Protein AF-A0AAD4E2T1-F1 (afdb_monomer)

Secondary structure (DSSP, 8-state):
-----------------------------------------------------------PPPHHHHHHHHHTTHHHHS-TTS-HHHHHHHHHHHHHHHHHHHH-----HHHHHHHHHHHHTS-HHHHHHHHHHHHHHHHH-THHHHHHTS-HHHHHHHHHHHHHHHHHHHS--

pLDDT: mean 70.09, std 21.09, range [34.81, 95.5]

Radius of gyration: 31.42 Å; Cα contacts (8 Å, |Δi|>4): 75; chains: 1; bounding box: 77×48×100 Å

Structure (mmCIF, N/CA/C/O backbone):
data_AF-A0AAD4E2T1-F1
#
_entry.id   AF-A0AAD4E2T1-F1
#
loop_
_atom_site.group_PDB
_atom_site.id
_atom_site.type_symbol
_atom_site.label_atom_id
_atom_site.label_alt_id
_atom_site.label_comp_id
_atom_site.label_asym_id
_atom_site.label_entity_id
_atom_site.label_seq_id
_atom_site.pdbx_PDB_ins_code
_atom_site.Cartn_x
_atom_site.Cartn_y
_atom_site.Cartn_z
_atom_site.occupancy
_atom_site.B_iso_or_equiv
_atom_site.auth_seq_id
_atom_site.auth_comp_id
_atom_site.auth_asym_id
_atom_site.auth_atom_id
_atom_site.pdbx_PDB_model_num
ATOM 1 N N . MET A 1 1 ? -10.005 25.385 63.978 1.00 44.34 1 MET A N 1
ATOM 2 C CA . MET A 1 1 ? -9.312 24.501 64.940 1.00 44.34 1 MET A CA 1
ATOM 3 C C . MET A 1 1 ? -8.330 23.647 64.155 1.00 44.34 1 MET A C 1
ATOM 5 O O . MET A 1 1 ? -8.738 23.004 63.199 1.00 44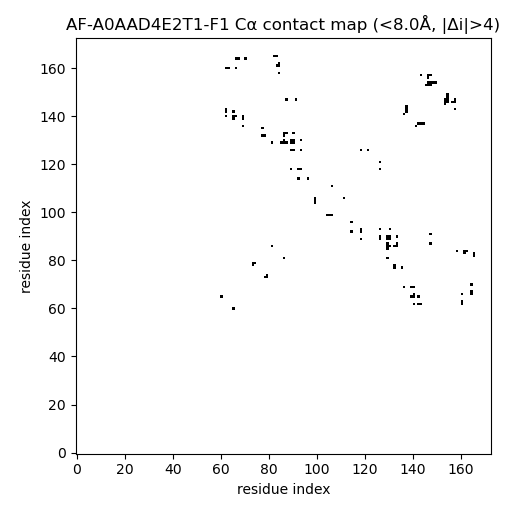.34 1 MET A O 1
ATOM 9 N N . SER A 1 2 ? -7.046 23.764 64.490 1.00 40.88 2 SER A N 1
ATOM 10 C CA . SER A 1 2 ? -5.903 23.078 63.875 1.00 40.88 2 SER A CA 1
ATOM 11 C C . SER A 1 2 ? -5.932 21.560 64.060 1.00 40.88 2 SER A C 1
ATOM 13 O O . SER A 1 2 ? -6.331 21.102 65.125 1.00 40.88 2 SER A O 1
ATOM 15 N N . ALA A 1 3 ? -5.369 20.810 63.106 1.00 47.75 3 ALA A N 1
ATOM 16 C CA . ALA A 1 3 ? -4.155 20.014 63.339 1.00 47.75 3 ALA A CA 1
ATOM 17 C C . ALA A 1 3 ? -3.621 19.397 62.034 1.00 47.75 3 ALA A C 1
ATOM 19 O O . ALA A 1 3 ? -4.328 18.724 61.291 1.00 47.75 3 ALA A O 1
ATOM 20 N N . HIS A 1 4 ? -2.333 19.643 61.811 1.00 44.66 4 HIS A N 1
ATOM 21 C CA . HIS A 1 4 ? -1.460 19.045 60.812 1.00 44.66 4 HIS A CA 1
ATOM 22 C C . HIS A 1 4 ? -1.298 17.530 61.002 1.00 44.66 4 HIS A C 1
ATOM 24 O O . HIS A 1 4 ? -1.199 17.056 62.133 1.00 44.66 4 HIS A O 1
ATOM 30 N N . ARG A 1 5 ? -1.065 16.804 59.904 1.00 51.78 5 ARG A N 1
ATOM 31 C CA . ARG A 1 5 ? -0.158 15.647 59.909 1.00 51.78 5 ARG A CA 1
ATOM 32 C C . ARG A 1 5 ? 0.693 15.642 58.643 1.00 51.78 5 ARG A C 1
ATOM 34 O O . ARG A 1 5 ? 0.289 15.158 57.594 1.00 51.78 5 ARG A O 1
ATOM 41 N N . SER A 1 6 ? 1.887 16.204 58.789 1.00 48.09 6 SER A N 1
ATOM 42 C CA . SER A 1 6 ? 3.036 15.943 57.930 1.00 48.09 6 SER A CA 1
ATOM 43 C C . SER A 1 6 ? 3.577 14.545 58.235 1.00 48.09 6 SER A C 1
ATOM 45 O O . SER A 1 6 ? 3.726 14.187 59.404 1.00 48.09 6 SER A O 1
ATOM 47 N N . SER A 1 7 ? 3.938 13.778 57.210 1.00 50.38 7 SER A N 1
ATOM 48 C CA . SER A 1 7 ? 4.916 12.700 57.354 1.00 50.38 7 SER A CA 1
ATOM 49 C C . SER A 1 7 ? 5.828 12.703 56.135 1.00 50.38 7 SER A C 1
ATOM 51 O O . SER A 1 7 ? 5.393 12.513 55.004 1.00 50.38 7 SER A O 1
ATOM 53 N N . SER A 1 8 ? 7.087 13.018 56.414 1.00 46.66 8 SER A N 1
ATOM 54 C CA . SER A 1 8 ? 8.240 12.994 55.529 1.00 46.66 8 SER A CA 1
ATOM 55 C C . SER A 1 8 ? 9.100 11.824 55.982 1.00 46.66 8 SER A C 1
ATOM 57 O O . SER A 1 8 ? 9.435 11.765 57.164 1.00 46.66 8 SER A O 1
ATOM 59 N N . VAL A 1 9 ? 9.479 10.933 55.068 1.00 48.12 9 VAL A N 1
ATOM 60 C CA . VAL A 1 9 ? 10.715 10.154 55.201 1.00 48.12 9 VAL A CA 1
ATOM 61 C C . VAL A 1 9 ? 11.376 10.089 53.832 1.00 48.12 9 VAL A C 1
ATOM 63 O O . VAL A 1 9 ? 10.975 9.345 52.941 1.00 48.12 9 VAL A O 1
ATOM 66 N N . ALA A 1 10 ? 12.407 10.915 53.697 1.00 45.31 10 ALA A N 1
ATOM 67 C CA . ALA A 1 10 ? 13.429 10.817 52.677 1.00 45.31 10 ALA A CA 1
ATOM 68 C C . ALA A 1 10 ? 14.251 9.538 52.892 1.00 45.31 10 ALA A C 1
ATOM 70 O O . ALA A 1 10 ? 14.735 9.293 53.999 1.00 45.31 10 ALA A O 1
ATOM 71 N N . THR A 1 11 ? 14.459 8.760 51.830 1.00 50.22 11 THR A N 1
ATOM 72 C CA . THR A 1 11 ? 15.510 7.735 51.798 1.00 50.22 11 THR A CA 1
ATOM 73 C C . THR A 1 11 ? 16.620 8.191 50.860 1.00 50.22 11 THR A C 1
ATOM 75 O O . THR A 1 11 ? 16.381 8.807 49.825 1.00 50.22 11 THR A O 1
ATOM 78 N N . ARG A 1 12 ? 17.838 7.973 51.345 1.00 44.28 12 ARG A N 1
ATOM 79 C CA . ARG A 1 12 ? 19.100 8.619 51.001 1.00 44.28 12 ARG A CA 1
ATOM 80 C C . ARG A 1 12 ? 19.643 8.242 49.618 1.00 44.28 12 ARG A C 1
ATOM 82 O O . ARG A 1 12 ? 19.528 7.104 49.182 1.00 44.28 12 ARG A O 1
ATOM 89 N N . LEU A 1 13 ? 20.319 9.227 49.025 1.00 42.12 13 LEU A N 1
ATOM 90 C CA . LEU A 1 13 ? 21.360 9.116 47.999 1.00 42.12 13 LEU A CA 1
ATOM 91 C C . LEU A 1 13 ? 22.409 8.056 48.355 1.00 42.12 13 LEU A C 1
ATOM 93 O O . LEU A 1 13 ? 22.818 8.022 49.511 1.00 42.12 13 LEU A O 1
ATOM 97 N N . LEU A 1 14 ? 22.902 7.324 47.348 1.00 37.41 14 LEU A N 1
ATOM 98 C CA . LEU A 1 14 ? 24.319 6.982 47.139 1.00 37.41 14 LEU A CA 1
ATOM 99 C C . LEU A 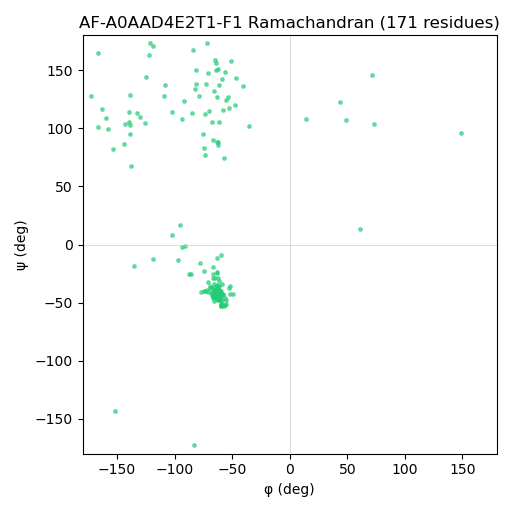1 14 ? 24.515 6.513 45.674 1.00 37.41 14 LEU A C 1
ATOM 101 O O . LEU A 1 14 ? 23.965 5.504 45.246 1.00 37.41 14 LEU A O 1
ATOM 105 N N . THR A 1 15 ? 25.317 7.266 44.926 1.00 46.56 15 THR A N 1
ATOM 106 C CA . THR A 1 15 ? 26.071 6.892 43.708 1.00 46.56 15 THR A CA 1
ATOM 107 C C . THR A 1 15 ? 27.553 7.168 44.016 1.00 46.56 15 THR A C 1
ATOM 109 O O . THR A 1 15 ? 27.801 7.904 44.975 1.00 46.56 15 THR A O 1
ATOM 112 N N . PRO A 1 16 ? 28.543 6.822 43.173 1.00 46.12 16 PRO A N 1
ATOM 113 C CA . PRO A 1 16 ? 28.714 5.715 42.229 1.00 46.12 16 PRO A CA 1
ATOM 114 C C . PRO A 1 16 ? 29.950 4.858 42.622 1.00 46.12 16 PRO A C 1
ATOM 116 O O . PRO A 1 16 ? 30.748 5.247 43.472 1.00 46.12 16 PRO A O 1
ATOM 119 N N . SER A 1 17 ? 30.163 3.699 41.999 1.00 41.19 17 SER A N 1
ATOM 120 C CA . SER A 1 17 ? 31.475 3.034 42.043 1.00 41.19 17 SER A CA 1
ATOM 121 C C . SER A 1 17 ? 31.898 2.673 40.631 1.00 41.19 17 SER A C 1
ATOM 123 O O . SER A 1 17 ? 31.288 1.833 39.974 1.00 41.19 17 SER A O 1
ATOM 125 N N . GLU A 1 18 ? 32.915 3.397 40.184 1.00 47.91 18 GLU A N 1
ATOM 126 C CA . GLU A 1 18 ? 33.769 3.088 39.051 1.00 47.91 18 GLU A CA 1
ATOM 127 C C . GLU A 1 18 ? 34.496 1.770 39.312 1.00 47.91 18 GLU A C 1
ATOM 129 O O . GLU A 1 18 ? 35.024 1.584 40.405 1.00 47.91 18 GLU A O 1
ATOM 134 N N . LEU A 1 19 ? 34.579 0.901 38.305 1.00 47.56 19 LEU A N 1
ATOM 135 C CA . LEU A 1 19 ? 35.770 0.087 38.084 1.00 47.56 19 LEU A CA 1
ATOM 136 C C . LEU A 1 19 ? 36.003 -0.044 36.578 1.00 47.56 19 LEU A C 1
ATOM 138 O O . LEU A 1 19 ? 35.308 -0.757 35.857 1.00 47.56 19 LEU A O 1
ATOM 142 N N . ASP A 1 20 ? 36.992 0.736 36.168 1.00 37.84 20 ASP A N 1
ATOM 143 C CA . ASP A 1 20 ? 37.880 0.583 35.030 1.00 37.84 20 ASP A CA 1
ATOM 144 C C . ASP A 1 20 ? 38.342 -0.874 34.833 1.00 37.84 20 ASP A C 1
ATOM 146 O O . ASP A 1 20 ? 38.718 -1.563 35.784 1.00 37.84 20 ASP A O 1
ATOM 150 N N . SER A 1 21 ? 38.331 -1.343 33.588 1.00 46.72 21 SER A N 1
ATOM 151 C CA . SER A 1 21 ? 39.150 -2.482 33.179 1.00 46.72 21 SER A CA 1
ATOM 152 C C . SER A 1 21 ? 39.443 -2.371 31.688 1.00 46.72 21 SER A C 1
ATOM 154 O O . SER A 1 21 ? 38.774 -2.956 30.834 1.00 46.72 21 SER A O 1
ATOM 156 N N . GLY A 1 22 ? 40.453 -1.555 31.388 1.00 38.44 22 GLY A N 1
ATOM 157 C CA . GLY A 1 22 ? 41.191 -1.632 30.141 1.00 38.44 22 GLY A CA 1
ATOM 158 C C . GLY A 1 22 ? 41.828 -3.012 29.956 1.00 38.44 22 GLY A C 1
ATOM 159 O O . GLY A 1 22 ? 42.327 -3.644 30.888 1.00 38.44 22 GLY A O 1
ATOM 160 N N . SER A 1 23 ? 41.825 -3.487 28.719 1.00 46.34 23 SER A N 1
ATOM 161 C CA . SER A 1 23 ? 42.754 -4.514 28.259 1.00 46.34 23 SER A CA 1
ATOM 162 C C . SER A 1 23 ? 43.115 -4.202 26.821 1.00 46.34 23 SER A C 1
ATOM 164 O O . SER A 1 23 ? 42.494 -4.656 25.864 1.00 46.34 23 SER A O 1
ATOM 166 N N . GLU A 1 24 ? 44.131 -3.360 26.716 1.00 44.97 24 GLU A N 1
ATOM 167 C CA . GLU A 1 24 ? 44.967 -3.194 25.543 1.00 44.97 24 GLU A CA 1
ATOM 168 C C . GLU A 1 24 ? 45.959 -4.363 25.540 1.00 44.97 24 GLU A C 1
ATOM 170 O O . GLU A 1 24 ? 46.614 -4.640 26.545 1.00 44.97 24 GLU A O 1
ATOM 175 N N . SER A 1 25 ? 46.062 -5.088 24.432 1.00 52.56 25 SER A N 1
ATOM 176 C CA . SER A 1 25 ? 47.237 -5.918 24.162 1.00 52.56 25 SER A CA 1
ATOM 177 C C . SER A 1 25 ? 47.601 -5.794 22.691 1.00 52.56 25 SER A C 1
ATOM 179 O O . SER A 1 25 ? 46.921 -6.275 21.787 1.00 52.56 25 SER A O 1
ATOM 181 N N . GLU A 1 26 ? 48.679 -5.050 22.503 1.00 42.41 26 GLU A N 1
ATOM 182 C CA . GLU A 1 26 ? 49.411 -4.792 21.280 1.00 42.41 26 GLU A CA 1
ATOM 183 C C . GLU A 1 26 ? 50.383 -5.943 20.935 1.00 42.41 26 GLU A C 1
ATOM 185 O O . GLU A 1 26 ? 50.980 -6.530 21.835 1.00 42.41 26 GLU A O 1
ATOM 190 N N . LEU A 1 27 ? 50.610 -6.130 19.619 1.00 43.16 27 LEU A N 1
ATOM 191 C CA . LEU A 1 27 ? 51.857 -6.583 18.950 1.00 43.16 27 LEU A CA 1
ATOM 192 C C . LEU A 1 27 ? 52.274 -8.073 19.123 1.00 43.16 27 LEU A C 1
ATOM 194 O O . LEU A 1 27 ? 52.074 -8.677 20.162 1.00 43.16 27 LEU A O 1
ATOM 198 N N . ALA A 1 28 ? 52.895 -8.786 18.172 1.00 37.69 28 ALA A N 1
ATOM 199 C CA . ALA A 1 28 ? 53.510 -8.496 16.872 1.00 37.69 28 ALA A CA 1
ATOM 200 C C . ALA A 1 28 ? 53.772 -9.818 16.098 1.00 37.69 28 ALA A C 1
ATOM 202 O O . ALA A 1 28 ? 53.805 -10.888 16.700 1.00 37.69 28 ALA A O 1
ATOM 203 N N . SER A 1 29 ? 54.037 -9.706 14.785 1.00 37.06 29 SER A N 1
ATOM 204 C CA . SER A 1 29 ? 55.093 -10.396 13.992 1.00 37.06 29 SER A CA 1
ATOM 205 C C . SER A 1 29 ? 54.585 -10.602 12.555 1.00 37.06 29 SER A C 1
ATOM 207 O O . SER A 1 29 ? 53.749 -11.459 12.305 1.00 37.06 29 SER A O 1
ATOM 209 N N . SER A 1 30 ? 54.896 -9.725 11.594 1.00 45.69 30 SER A N 1
ATOM 210 C CA . SER A 1 30 ? 56.149 -9.707 10.815 1.00 45.69 30 SER A CA 1
ATOM 211 C C . SER A 1 30 ? 56.518 -11.080 10.249 1.00 45.69 30 SER A C 1
ATOM 213 O O . SER A 1 30 ? 56.954 -11.940 11.007 1.00 45.69 30 SER A O 1
ATOM 215 N N . LEU A 1 31 ? 56.366 -11.244 8.931 1.00 44.41 31 LEU A N 1
ATOM 216 C CA . LEU A 1 31 ? 57.279 -11.995 8.065 1.00 44.41 31 LEU A CA 1
ATOM 217 C C . LEU A 1 31 ? 57.088 -11.493 6.623 1.00 44.41 31 LEU A C 1
ATOM 219 O O . LEU A 1 31 ? 56.137 -11.839 5.925 1.00 44.41 31 LEU A O 1
ATOM 223 N N . ASP A 1 32 ? 58.003 -10.614 6.236 1.00 39.84 32 ASP A N 1
ATOM 224 C CA . ASP A 1 32 ? 58.319 -10.216 4.869 1.00 39.84 32 ASP A CA 1
ATOM 225 C C . ASP A 1 32 ? 59.266 -11.272 4.272 1.00 39.84 32 ASP A C 1
ATOM 227 O O . ASP A 1 32 ? 60.224 -11.663 4.943 1.00 39.84 32 ASP A O 1
ATOM 231 N N . ALA A 1 33 ? 59.009 -11.737 3.046 1.00 35.78 33 ALA A N 1
ATOM 232 C CA . ALA A 1 33 ? 60.051 -12.273 2.167 1.00 35.78 33 ALA A CA 1
ATOM 233 C C . ALA A 1 33 ? 59.565 -12.427 0.709 1.00 35.78 33 ALA A C 1
ATOM 235 O O . ALA A 1 33 ? 58.961 -13.425 0.328 1.00 35.78 33 ALA A O 1
ATOM 236 N N . SER A 1 34 ? 59.970 -11.453 -0.111 1.00 34.81 34 SER A N 1
ATOM 237 C CA . SER A 1 34 ? 60.733 -11.664 -1.357 1.00 34.81 34 SER A CA 1
ATOM 238 C C . SER A 1 34 ? 60.030 -12.252 -2.606 1.00 34.81 34 SER A C 1
ATOM 240 O O . SER A 1 34 ? 59.859 -13.454 -2.772 1.00 34.81 34 SER A O 1
ATOM 242 N N . SER A 1 35 ? 59.741 -11.369 -3.574 1.00 42.38 35 SER A N 1
ATOM 243 C CA . SER A 1 35 ? 59.860 -11.631 -5.036 1.00 42.38 35 SER A CA 1
ATOM 244 C C . SER A 1 35 ? 61.328 -11.380 -5.477 1.00 42.38 35 SER A C 1
ATOM 246 O O . SER A 1 35 ? 62.004 -10.713 -4.684 1.00 42.38 35 SER A O 1
ATOM 248 N N . PRO A 1 36 ? 61.864 -11.749 -6.685 1.00 45.31 36 PRO A N 1
ATOM 249 C CA . PRO A 1 36 ? 61.236 -11.786 -8.036 1.00 45.31 36 PRO A CA 1
ATOM 250 C C . PRO A 1 36 ? 61.863 -12.864 -9.006 1.00 45.31 36 PRO A C 1
ATOM 252 O O . PRO A 1 36 ? 62.352 -13.876 -8.517 1.00 45.31 36 PRO A O 1
ATOM 255 N N . PRO A 1 37 ? 62.022 -12.660 -10.342 1.00 48.88 37 PRO A N 1
ATOM 256 C CA . PRO A 1 37 ? 61.052 -12.661 -11.458 1.00 48.88 37 PRO A CA 1
ATOM 257 C C . PRO A 1 37 ? 61.390 -13.697 -12.572 1.00 48.88 37 PRO A C 1
ATOM 259 O O . PRO A 1 37 ? 62.549 -14.077 -12.722 1.00 48.88 37 PRO A O 1
ATOM 262 N N . THR A 1 38 ? 60.461 -14.072 -13.474 1.00 37.91 38 THR A N 1
ATOM 263 C CA . THR A 1 38 ? 60.861 -14.553 -14.828 1.00 37.91 38 THR A CA 1
ATOM 264 C C . THR A 1 38 ? 59.755 -14.473 -15.901 1.00 37.91 38 THR A C 1
ATOM 266 O O . THR A 1 38 ? 58.786 -15.217 -15.878 1.00 37.91 38 THR A O 1
ATOM 269 N N . GLN A 1 39 ? 59.955 -13.522 -16.821 1.00 38.16 39 GLN A N 1
ATOM 270 C CA . GLN A 1 39 ? 59.811 -13.541 -18.292 1.00 38.16 39 GLN A CA 1
ATOM 271 C C . GLN A 1 39 ? 58.602 -14.205 -19.001 1.00 38.16 39 GLN A C 1
ATOM 273 O O . GLN A 1 39 ? 58.395 -15.413 -18.961 1.00 38.16 39 GLN A O 1
ATOM 278 N N . ASP A 1 40 ? 57.922 -13.372 -19.805 1.00 43.31 40 ASP A N 1
ATOM 279 C CA . ASP A 1 40 ? 57.030 -13.713 -20.929 1.00 43.31 40 ASP A CA 1
ATOM 280 C C . ASP A 1 40 ? 57.654 -14.687 -21.952 1.00 43.31 40 ASP A C 1
ATOM 282 O O . ASP A 1 40 ? 58.866 -14.662 -22.188 1.00 43.31 40 ASP A O 1
ATOM 286 N N . PRO A 1 41 ? 56.812 -15.394 -22.735 1.00 48.19 41 PRO A N 1
ATOM 287 C CA . PRO A 1 41 ? 56.723 -14.971 -24.133 1.00 48.19 41 PRO A CA 1
ATOM 288 C C . PRO A 1 41 ? 55.302 -14.973 -24.731 1.00 48.19 41 PRO A C 1
ATOM 290 O O . PRO A 1 41 ? 54.593 -15.973 -24.769 1.00 48.19 41 PRO A O 1
ATOM 293 N N . LYS A 1 42 ? 54.957 -13.822 -25.325 1.00 43.78 42 LYS A N 1
ATOM 294 C CA . LYS A 1 42 ? 54.314 -13.634 -26.644 1.00 43.78 42 LYS A CA 1
ATOM 295 C C . LYS A 1 42 ? 53.697 -14.890 -27.298 1.00 43.78 42 LYS A C 1
ATOM 297 O O . LYS A 1 42 ? 54.389 -15.649 -27.971 1.00 43.78 42 LYS A O 1
ATOM 302 N N . ALA A 1 43 ? 52.366 -14.950 -27.326 1.00 47.16 43 ALA A N 1
ATOM 303 C CA . ALA A 1 43 ? 51.618 -15.666 -28.360 1.00 47.16 43 ALA A CA 1
ATOM 304 C C . ALA A 1 43 ? 50.598 -14.721 -29.013 1.00 47.16 43 ALA A C 1
ATOM 306 O O . ALA A 1 43 ? 49.564 -14.374 -28.446 1.00 47.16 43 ALA A O 1
ATOM 307 N N . LYS A 1 44 ? 50.915 -14.276 -30.234 1.00 46.97 44 LYS A N 1
ATOM 308 C CA . LYS A 1 44 ? 49.968 -13.614 -31.137 1.00 46.97 44 LYS A CA 1
ATOM 309 C C . LYS A 1 44 ? 48.966 -14.661 -31.628 1.00 46.97 44 LYS A C 1
ATOM 311 O O . LYS A 1 44 ? 49.338 -15.521 -32.418 1.00 46.97 44 LYS A O 1
ATOM 316 N N . SER A 1 45 ? 47.694 -14.521 -31.278 1.00 51.91 45 SER A N 1
ATOM 317 C CA . SER A 1 45 ? 46.601 -15.063 -32.086 1.00 51.91 45 SER A CA 1
ATOM 318 C C . SER A 1 45 ? 45.525 -13.989 -32.251 1.00 51.91 45 SER A C 1
ATOM 320 O O . SER A 1 45 ? 44.913 -13.503 -31.304 1.00 51.91 45 SER A O 1
ATOM 322 N N . LYS A 1 46 ? 45.363 -13.534 -33.497 1.00 47.75 46 LYS A N 1
ATOM 323 C CA . LYS A 1 46 ? 44.280 -12.642 -33.912 1.00 47.75 46 LYS A CA 1
ATOM 324 C C . LYS A 1 46 ? 43.003 -13.478 -34.007 1.00 47.75 46 LYS A C 1
ATOM 326 O O . LYS A 1 46 ? 42.745 -14.063 -35.052 1.00 47.75 46 LYS A O 1
ATOM 331 N N . ALA A 1 47 ? 42.199 -13.502 -32.950 1.00 43.69 47 ALA A N 1
ATOM 332 C CA . ALA A 1 47 ? 40.788 -13.849 -33.060 1.00 43.69 47 ALA A CA 1
ATOM 333 C C . ALA A 1 47 ? 39.999 -12.545 -33.224 1.00 43.69 47 ALA A C 1
ATOM 335 O O . ALA A 1 47 ? 39.898 -11.732 -32.307 1.00 43.69 47 ALA A O 1
ATOM 336 N N . LYS A 1 48 ? 39.484 -12.314 -34.434 1.00 50.78 48 LYS A N 1
ATOM 337 C CA . LYS A 1 48 ? 38.587 -11.202 -34.755 1.00 50.78 48 LYS A CA 1
ATOM 338 C C . LYS A 1 48 ? 37.216 -11.521 -34.152 1.00 50.78 48 LYS A C 1
ATOM 340 O O . LYS A 1 48 ? 36.316 -11.968 -34.852 1.00 50.78 48 LYS A O 1
ATOM 345 N N . HIS A 1 49 ? 37.080 -11.349 -32.840 1.00 43.12 49 HIS A N 1
ATOM 346 C CA . HIS A 1 49 ? 35.774 -11.324 -32.197 1.00 43.12 49 HIS A CA 1
ATOM 347 C C . HIS A 1 49 ? 35.130 -9.982 -32.547 1.00 43.12 49 HIS A C 1
ATOM 349 O O . HIS A 1 49 ? 35.612 -8.925 -32.137 1.00 43.12 49 HIS A O 1
ATOM 355 N N . ASN A 1 50 ? 34.058 -10.022 -33.339 1.00 50.34 50 ASN A N 1
ATOM 356 C CA . ASN A 1 50 ? 33.123 -8.912 -33.444 1.00 50.34 50 ASN A CA 1
ATOM 357 C C . ASN A 1 50 ? 32.505 -8.713 -32.056 1.00 50.34 50 ASN A C 1
ATOM 359 O O . ASN A 1 50 ? 31.474 -9.296 -31.730 1.00 50.34 50 ASN A O 1
ATOM 363 N N . ASN A 1 51 ? 33.161 -7.910 -31.222 1.00 44.41 51 ASN A N 1
ATOM 364 C CA . ASN A 1 51 ? 32.546 -7.353 -30.035 1.00 44.41 51 ASN A CA 1
ATOM 365 C C . ASN A 1 51 ? 31.595 -6.256 -30.512 1.00 44.41 51 ASN A C 1
ATOM 367 O O . ASN A 1 51 ? 31.915 -5.068 -30.504 1.00 44.41 51 ASN A O 1
ATOM 371 N N . THR A 1 52 ? 30.394 -6.668 -30.918 1.00 45.06 52 THR A N 1
ATOM 372 C CA . THR A 1 52 ? 29.212 -5.843 -30.694 1.00 45.06 52 THR A CA 1
ATOM 373 C C . THR A 1 52 ? 29.095 -5.727 -29.181 1.00 45.06 52 THR A C 1
ATOM 375 O O . THR A 1 52 ? 28.442 -6.536 -28.525 1.00 45.06 52 THR A O 1
ATOM 378 N N . VAL A 1 53 ? 29.815 -4.753 -28.615 1.00 44.47 53 VAL A N 1
ATOM 379 C CA . VAL A 1 53 ? 29.564 -4.245 -27.272 1.00 44.47 53 VAL A CA 1
ATOM 380 C C . VAL A 1 53 ? 28.173 -3.647 -27.358 1.00 44.47 53 VAL A C 1
ATOM 382 O O . VAL A 1 53 ? 27.974 -2.503 -27.760 1.00 44.47 53 VAL A O 1
ATOM 385 N N . ASN A 1 54 ? 27.193 -4.508 -27.107 1.00 47.12 54 ASN A N 1
ATOM 386 C CA . ASN A 1 54 ? 25.809 -4.131 -27.002 1.00 47.12 54 ASN A CA 1
ATOM 387 C C . ASN A 1 54 ? 25.765 -3.099 -25.879 1.00 47.12 54 ASN A C 1
ATOM 389 O O . ASN A 1 54 ? 26.165 -3.396 -24.753 1.00 47.12 54 ASN A O 1
ATOM 393 N N . ASN A 1 55 ? 25.387 -1.876 -26.245 1.00 44.03 55 ASN A N 1
ATOM 394 C CA . ASN A 1 55 ? 25.207 -0.726 -25.375 1.00 44.03 55 ASN A CA 1
ATOM 395 C C . ASN A 1 55 ? 24.656 -1.175 -24.015 1.00 44.03 55 ASN A C 1
ATOM 397 O O . ASN A 1 55 ? 23.455 -1.427 -23.884 1.00 44.03 55 ASN A O 1
ATOM 401 N N . GLN A 1 56 ? 25.515 -1.250 -22.994 1.00 44.81 56 GLN A N 1
ATOM 402 C CA . GLN A 1 56 ? 25.051 -1.260 -21.616 1.00 44.81 56 GLN A CA 1
ATOM 403 C C . GLN A 1 56 ? 24.454 0.120 -21.374 1.00 44.81 56 GLN A C 1
ATOM 405 O O . GLN A 1 56 ? 25.132 1.076 -21.000 1.00 44.81 56 GLN A O 1
ATOM 410 N N . ARG A 1 57 ? 23.151 0.226 -21.650 1.00 49.59 57 ARG A N 1
ATOM 411 C CA . ARG A 1 57 ? 22.313 1.279 -21.105 1.00 49.59 57 ARG A CA 1
ATOM 412 C C . ARG A 1 57 ? 22.629 1.321 -19.612 1.00 49.59 57 ARG A C 1
ATOM 414 O O . ARG A 1 57 ? 22.425 0.329 -18.917 1.00 49.59 57 ARG A O 1
ATOM 421 N N . LYS A 1 58 ? 23.103 2.469 -19.126 1.00 49.53 58 LYS A N 1
ATOM 422 C CA . LYS A 1 58 ? 22.893 2.906 -17.741 1.00 49.53 58 LYS A CA 1
ATOM 423 C C . LYS A 1 58 ? 21.374 2.953 -17.515 1.00 49.53 58 LYS A C 1
ATOM 425 O O . LYS A 1 58 ? 20.759 4.008 -17.596 1.00 49.53 58 LYS A O 1
ATOM 430 N N . GLY A 1 59 ? 20.746 1.791 -17.380 1.00 53.62 59 GLY A N 1
ATOM 431 C CA . GLY A 1 59 ? 19.334 1.655 -17.077 1.00 53.62 59 GLY A CA 1
ATOM 432 C C . GLY A 1 59 ? 19.196 1.749 -15.573 1.00 53.62 59 GLY A C 1
ATOM 433 O O . GLY A 1 59 ? 19.700 0.888 -14.858 1.00 53.62 59 GLY A O 1
ATOM 434 N N . SER A 1 60 ? 18.565 2.812 -15.085 1.00 68.06 60 SER A N 1
ATOM 435 C CA . SER A 1 60 ? 18.068 2.833 -13.714 1.00 68.06 60 SER A CA 1
ATOM 436 C C . SER A 1 60 ? 17.188 1.602 -13.503 1.00 68.06 60 SER A C 1
ATOM 438 O O . SER A 1 60 ? 16.265 1.398 -14.293 1.00 68.06 60 SER A O 1
ATOM 440 N N . ILE A 1 61 ? 17.461 0.813 -12.460 1.00 71.94 61 ILE A N 1
ATOM 441 C CA . ILE A 1 61 ? 16.610 -0.316 -12.068 1.00 71.94 61 ILE A CA 1
ATOM 442 C C . ILE A 1 61 ? 15.176 0.203 -11.908 1.00 71.94 61 ILE A C 1
ATOM 444 O O . ILE A 1 61 ? 14.910 1.078 -11.077 1.00 71.94 61 ILE A O 1
ATOM 448 N N . THR A 1 62 ? 14.268 -0.320 -12.726 1.00 82.19 62 THR A N 1
ATOM 449 C CA . THR A 1 62 ? 12.844 0.027 -12.737 1.00 82.19 62 THR A CA 1
ATOM 450 C C . THR A 1 62 ? 12.170 -0.389 -11.428 1.00 82.19 62 THR A C 1
ATOM 452 O O . THR A 1 62 ? 12.635 -1.289 -10.730 1.00 82.19 62 THR A O 1
ATOM 455 N N . ALA A 1 63 ? 11.031 0.224 -11.098 1.00 76.44 63 ALA A N 1
ATOM 456 C CA . ALA A 1 63 ? 10.220 -0.138 -9.929 1.00 76.44 63 ALA A CA 1
ATOM 457 C C . ALA A 1 63 ? 9.945 -1.645 -9.841 1.00 76.44 63 ALA A C 1
ATOM 459 O O . ALA A 1 63 ? 10.061 -2.266 -8.783 1.00 76.44 63 ALA A O 1
ATOM 460 N N . ARG A 1 64 ? 9.623 -2.229 -10.999 1.00 82.12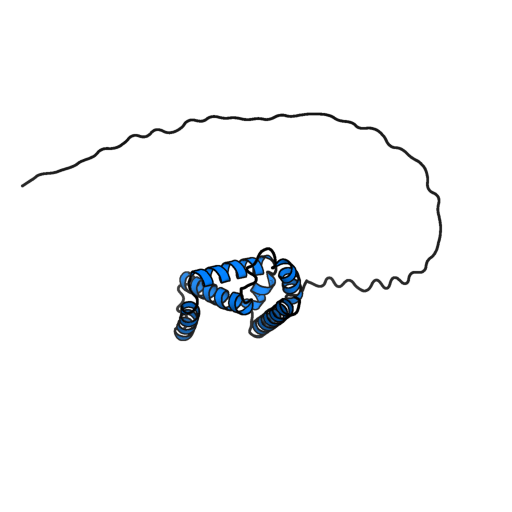 64 ARG A N 1
ATOM 461 C CA . ARG A 1 64 ? 9.362 -3.653 -11.158 1.00 82.12 64 ARG A CA 1
ATOM 462 C C . ARG A 1 64 ? 10.606 -4.487 -10.878 1.00 82.12 64 ARG A C 1
ATOM 464 O O . ARG A 1 64 ? 10.517 -5.479 -10.166 1.00 82.12 64 ARG A O 1
ATOM 471 N N . GLU A 1 65 ? 11.768 -4.091 -11.391 1.00 83.62 65 GLU A N 1
ATOM 472 C CA . GLU A 1 65 ? 13.028 -4.791 -11.116 1.00 83.62 65 GLU A CA 1
ATOM 473 C C . GLU A 1 65 ? 13.429 -4.693 -9.638 1.00 83.62 65 GLU A C 1
ATOM 475 O O . GLU A 1 65 ? 13.896 -5.688 -9.086 1.00 83.62 65 GLU A O 1
ATOM 480 N N . GLN A 1 66 ? 13.185 -3.556 -8.971 1.00 80.50 66 GLN A N 1
ATOM 481 C CA . GLN A 1 66 ? 13.391 -3.423 -7.520 1.00 80.50 66 GLN A CA 1
ATOM 482 C C . GLN A 1 66 ? 12.470 -4.371 -6.746 1.00 80.50 66 GLN A C 1
ATOM 484 O O . GLN A 1 66 ? 12.940 -5.086 -5.863 1.00 80.50 66 GLN A O 1
ATOM 489 N N . CYS A 1 67 ? 11.186 -4.440 -7.118 1.00 76.38 67 CYS A N 1
ATOM 490 C CA . CYS A 1 67 ? 10.239 -5.373 -6.507 1.00 76.38 67 CYS A CA 1
ATOM 491 C C . CYS A 1 67 ? 10.634 -6.825 -6.722 1.00 76.38 67 CYS A C 1
ATOM 493 O O . CYS A 1 67 ? 10.633 -7.590 -5.772 1.00 76.38 67 CYS A O 1
ATOM 495 N N . LEU A 1 68 ? 10.984 -7.218 -7.947 1.00 77.75 68 LEU A N 1
ATOM 496 C CA . LEU A 1 68 ? 11.379 -8.592 -8.255 1.00 77.75 68 LEU A CA 1
ATOM 497 C C . LEU A 1 68 ? 12.677 -8.976 -7.553 1.00 77.75 68 LEU A C 1
ATOM 499 O O . LEU A 1 68 ? 12.805 -10.095 -7.061 1.00 77.75 68 LEU A O 1
ATOM 503 N N . HIS A 1 69 ? 13.645 -8.059 -7.502 1.00 77.25 69 HIS A N 1
ATOM 504 C CA . HIS A 1 69 ? 14.864 -8.267 -6.738 1.00 77.25 69 HIS A CA 1
ATOM 505 C C . HIS A 1 69 ? 14.518 -8.483 -5.268 1.00 77.25 69 HIS A C 1
ATOM 507 O O . HIS A 1 69 ? 14.881 -9.513 -4.718 1.00 77.25 69 HIS A O 1
ATOM 513 N N . PHE A 1 70 ? 13.750 -7.580 -4.660 1.00 71.94 70 PHE A N 1
ATOM 514 C CA . PHE A 1 70 ? 13.356 -7.670 -3.260 1.00 71.94 70 PHE A CA 1
ATOM 515 C C . PHE A 1 70 ? 12.486 -8.897 -2.942 1.00 71.94 70 PHE A C 1
ATOM 517 O O . PHE A 1 70 ? 12.714 -9.561 -1.936 1.00 71.94 70 PHE A O 1
ATOM 524 N N . ALA A 1 71 ? 11.558 -9.263 -3.827 1.00 70.44 71 ALA A N 1
ATOM 525 C CA . ALA A 1 71 ? 10.701 -10.437 -3.698 1.00 70.44 71 ALA A CA 1
ATOM 526 C C . ALA A 1 71 ? 11.505 -11.736 -3.588 1.00 70.44 71 ALA A C 1
ATOM 528 O O . ALA A 1 71 ? 11.145 -12.627 -2.825 1.00 70.44 71 ALA A O 1
ATOM 529 N N . ARG A 1 72 ? 12.656 -11.813 -4.265 1.00 69.88 72 ARG A N 1
ATOM 530 C CA . ARG A 1 72 ? 13.589 -12.944 -4.134 1.00 69.88 72 ARG A CA 1
ATOM 531 C C . ARG A 1 72 ? 14.239 -13.036 -2.747 1.00 69.88 72 ARG A C 1
ATOM 533 O O . ARG A 1 72 ? 14.717 -14.105 -2.383 1.00 69.88 72 ARG A O 1
ATOM 540 N N . TRP A 1 73 ? 14.236 -11.955 -1.963 1.00 65.50 73 TRP A N 1
ATOM 541 C CA . TRP A 1 73 ? 14.748 -11.903 -0.585 1.00 65.50 73 TRP A CA 1
ATOM 542 C C . TRP A 1 73 ? 13.658 -12.076 0.488 1.00 65.50 73 TRP A C 1
ATOM 544 O O . TRP A 1 73 ? 13.991 -12.332 1.649 1.00 65.50 73 TRP A O 1
ATOM 554 N N . ILE A 1 74 ? 12.370 -11.988 0.117 1.00 61.62 74 ILE A N 1
ATOM 555 C CA . ILE A 1 74 ? 11.215 -12.122 1.028 1.00 61.62 74 ILE A CA 1
ATOM 556 C C . ILE A 1 74 ? 11.252 -13.394 1.898 1.00 61.62 74 ILE A C 1
ATOM 558 O O . ILE A 1 74 ? 10.937 -13.254 3.081 1.00 61.62 74 ILE A O 1
ATOM 562 N N . PRO A 1 75 ? 11.734 -14.573 1.436 1.00 55.19 75 PRO A N 1
ATOM 563 C CA . PRO A 1 75 ? 11.735 -15.792 2.253 1.00 55.19 75 PRO A CA 1
ATOM 564 C C . PRO A 1 75 ? 12.516 -15.735 3.578 1.00 55.19 75 PRO A C 1
ATOM 566 O O . PRO A 1 75 ? 12.430 -16.673 4.364 1.00 55.19 75 PRO A O 1
ATOM 569 N N . ARG A 1 76 ? 13.296 -14.675 3.855 1.00 53.81 76 ARG A N 1
ATOM 570 C CA . ARG A 1 76 ? 14.072 -14.543 5.106 1.00 53.81 76 ARG A CA 1
ATOM 571 C C . ARG A 1 76 ? 13.720 -13.339 5.985 1.00 53.81 76 ARG A C 1
ATOM 573 O O . ARG A 1 76 ? 14.183 -13.299 7.120 1.00 53.81 76 ARG A O 1
ATOM 580 N N . ALA A 1 77 ? 12.958 -12.354 5.499 1.00 56.56 77 ALA A N 1
ATOM 581 C CA . ALA A 1 77 ? 12.855 -11.050 6.178 1.00 56.56 77 ALA A CA 1
ATOM 582 C C . ALA A 1 77 ? 11.436 -10.474 6.312 1.00 56.56 77 ALA A C 1
ATOM 584 O O . ALA A 1 77 ? 11.225 -9.588 7.153 1.00 56.56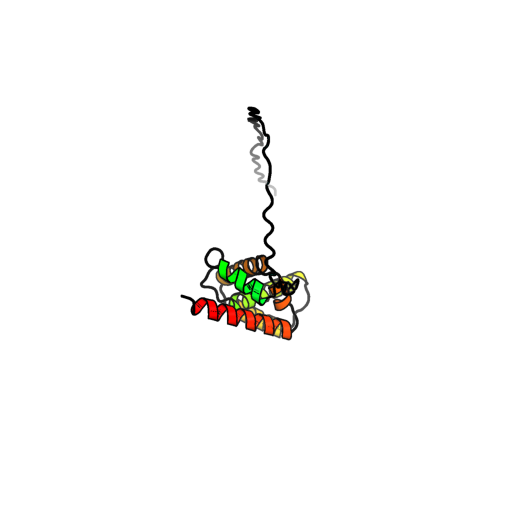 77 ALA A O 1
ATOM 585 N N . ILE A 1 78 ? 10.473 -10.949 5.519 1.00 61.72 78 ILE A N 1
ATOM 586 C CA . ILE A 1 78 ? 9.084 -10.475 5.520 1.00 61.72 78 ILE A CA 1
ATOM 587 C C . ILE A 1 78 ? 8.154 -11.652 5.742 1.00 61.72 78 ILE A C 1
ATOM 589 O O . ILE A 1 78 ? 8.416 -12.759 5.281 1.00 61.72 78 ILE A O 1
ATOM 593 N N . ASP A 1 79 ? 7.072 -11.390 6.467 1.00 63.28 79 ASP A N 1
ATOM 594 C CA . ASP A 1 79 ? 6.011 -12.362 6.658 1.00 63.28 79 ASP A CA 1
ATOM 595 C C . ASP A 1 79 ? 5.392 -12.731 5.297 1.00 63.28 79 ASP A C 1
ATOM 597 O O . ASP A 1 79 ? 4.673 -11.934 4.691 1.00 63.28 79 ASP A O 1
ATOM 601 N N . MET A 1 80 ? 5.714 -13.935 4.812 1.00 59.06 80 MET A N 1
ATOM 602 C CA . MET A 1 80 ? 5.269 -14.472 3.520 1.00 59.06 80 MET A CA 1
ATOM 603 C C . MET A 1 80 ? 3.747 -14.647 3.437 1.00 59.06 80 MET A C 1
ATOM 605 O O . MET A 1 80 ? 3.219 -14.875 2.352 1.00 59.06 80 MET A O 1
ATOM 609 N N . PHE A 1 81 ? 3.038 -14.541 4.564 1.00 61.62 81 PHE A N 1
ATOM 610 C CA . PHE A 1 81 ? 1.587 -14.689 4.632 1.00 61.62 81 PHE A CA 1
ATOM 611 C C . PHE A 1 81 ? 0.833 -13.362 4.462 1.00 61.62 81 PHE A C 1
ATOM 613 O O . PHE A 1 81 ? -0.396 -13.348 4.467 1.00 61.62 81 PHE A O 1
ATOM 620 N N . CYS A 1 82 ? 1.539 -12.238 4.303 1.00 70.69 82 CYS A N 1
ATOM 621 C CA . CYS A 1 82 ? 0.913 -10.934 4.103 1.00 70.69 82 CYS A CA 1
ATOM 622 C C . CYS A 1 82 ? 0.733 -10.617 2.611 1.00 70.69 82 CYS A C 1
ATOM 624 O O . CYS A 1 82 ? 1.698 -10.539 1.853 1.00 70.69 82 CYS A O 1
ATOM 626 N N . SER A 1 83 ? -0.509 -10.346 2.206 1.00 84.00 83 SER A N 1
ATOM 627 C CA . SER A 1 83 ? -0.833 -9.775 0.895 1.00 84.00 83 SER A CA 1
ATOM 628 C C . SER A 1 83 ? -0.072 -8.460 0.687 1.00 84.00 83 SER A C 1
ATOM 630 O O . SER A 1 83 ? -0.155 -7.542 1.510 1.00 84.00 83 SER A O 1
ATOM 632 N N . LEU A 1 84 ? 0.700 -8.365 -0.403 1.00 84.56 84 LEU A N 1
ATOM 633 C CA . LEU A 1 84 ? 1.461 -7.154 -0.734 1.00 84.56 84 LEU A CA 1
ATOM 634 C C . LEU A 1 84 ? 0.524 -5.974 -1.005 1.00 84.56 84 LEU A C 1
ATOM 636 O O . LEU A 1 84 ? 0.781 -4.869 -0.535 1.00 84.56 84 LEU A O 1
ATOM 640 N N . THR A 1 85 ? -0.586 -6.223 -1.700 1.00 88.69 85 THR A N 1
ATOM 641 C CA . THR A 1 85 ? -1.615 -5.214 -1.972 1.00 88.69 85 THR A CA 1
ATOM 642 C C . THR A 1 85 ? -2.225 -4.684 -0.680 1.00 88.69 85 THR A C 1
ATOM 644 O O . THR A 1 85 ? -2.292 -3.470 -0.500 1.00 88.69 85 THR A O 1
ATOM 647 N N . ASP A 1 86 ? -2.587 -5.565 0.257 1.00 90.12 86 ASP A N 1
ATOM 648 C CA . ASP A 1 86 ? -3.147 -5.134 1.545 1.00 90.12 86 ASP A CA 1
ATOM 649 C C . ASP A 1 86 ? -2.097 -4.436 2.403 1.00 90.12 86 ASP A C 1
ATOM 651 O O . ASP A 1 86 ? -2.390 -3.440 3.054 1.00 90.12 86 ASP A O 1
ATOM 655 N N . THR A 1 87 ? -0.845 -4.893 2.343 1.00 91.12 87 THR A N 1
ATOM 656 C CA . THR A 1 87 ? 0.270 -4.243 3.038 1.00 91.12 87 THR A CA 1
ATOM 657 C C . THR A 1 87 ? 0.443 -2.800 2.593 1.00 91.12 87 THR A C 1
ATOM 659 O O . THR A 1 87 ? 0.529 -1.927 3.449 1.00 91.12 87 THR A O 1
ATOM 662 N N . PHE A 1 88 ? 0.442 -2.527 1.286 1.00 92.62 88 PHE A N 1
ATOM 663 C CA . PHE A 1 88 ? 0.496 -1.151 0.788 1.00 92.62 88 PHE A CA 1
ATOM 664 C C . PHE A 1 88 ? -0.772 -0.372 1.134 1.00 92.62 88 PHE A C 1
ATOM 666 O O . PHE A 1 88 ? -0.674 0.749 1.622 1.00 92.62 88 PHE A O 1
ATOM 673 N N . ARG A 1 89 ? -1.955 -0.963 0.938 1.00 94.06 89 ARG A N 1
ATOM 674 C CA . ARG A 1 89 ? -3.231 -0.292 1.204 1.00 94.06 89 ARG A CA 1
ATOM 675 C C . ARG A 1 89 ? -3.360 0.141 2.664 1.00 94.06 89 ARG A C 1
ATOM 677 O O . ARG A 1 89 ? -3.633 1.305 2.925 1.00 94.06 89 ARG A O 1
ATOM 684 N N . ILE A 1 90 ? -3.166 -0.780 3.605 1.00 95.06 90 ILE A N 1
ATOM 685 C CA . ILE A 1 90 ? -3.312 -0.505 5.038 1.00 95.06 90 ILE A CA 1
ATOM 686 C C . ILE A 1 90 ? -2.218 0.444 5.521 1.00 95.06 90 ILE A C 1
ATOM 688 O O . ILE A 1 90 ? -2.524 1.398 6.228 1.00 95.06 90 ILE A O 1
ATOM 692 N N . ALA A 1 91 ? -0.965 0.238 5.105 1.00 95.06 91 ALA A N 1
ATOM 693 C CA . ALA A 1 91 ? 0.128 1.108 5.527 1.00 95.06 91 ALA A CA 1
ATOM 694 C C . ALA A 1 91 ? -0.048 2.556 5.044 1.00 95.06 91 ALA A C 1
ATOM 696 O O . ALA A 1 91 ? 0.162 3.486 5.816 1.00 95.06 91 ALA A O 1
ATOM 697 N N . MET A 1 92 ? -0.494 2.758 3.800 1.00 94.75 92 MET A N 1
ATOM 698 C CA . MET A 1 92 ? -0.765 4.100 3.278 1.00 94.75 92 MET A CA 1
ATOM 699 C C . MET A 1 92 ? -1.887 4.806 4.048 1.00 94.75 92 MET A C 1
ATOM 701 O O . MET A 1 92 ? -1.752 5.984 4.359 1.00 94.75 92 MET A O 1
ATOM 705 N N . LEU A 1 93 ? -2.961 4.089 4.398 1.00 95.00 93 LEU A N 1
ATOM 706 C CA . LEU A 1 93 ? -4.050 4.643 5.212 1.00 95.00 93 LEU A CA 1
ATOM 707 C C . LEU A 1 93 ? -3.567 5.033 6.619 1.00 95.00 93 LEU A C 1
ATOM 709 O O . LEU A 1 93 ? -4.025 6.028 7.169 1.00 95.00 93 LEU A O 1
ATOM 713 N N . MET A 1 94 ? -2.627 4.284 7.199 1.00 95.50 94 MET A N 1
ATOM 714 C CA . MET A 1 94 ? -2.020 4.641 8.486 1.00 95.50 94 MET A CA 1
ATOM 715 C C . MET A 1 94 ? -1.081 5.850 8.384 1.00 95.50 94 MET A C 1
ATOM 717 O O . MET A 1 94 ? -1.083 6.695 9.275 1.00 95.50 94 MET A O 1
ATOM 721 N N . GLU A 1 95 ? -0.288 5.963 7.311 1.00 93.94 95 GLU A N 1
ATOM 722 C CA . GLU A 1 95 ? 0.533 7.160 7.060 1.00 93.94 95 GLU A CA 1
ATOM 723 C C . GLU A 1 95 ? -0.344 8.413 6.892 1.00 93.94 95 GLU A C 1
ATOM 725 O O . GLU A 1 95 ? 0.006 9.475 7.403 1.00 93.94 95 GLU A O 1
ATOM 730 N N . GLU A 1 96 ? -1.494 8.289 6.224 1.00 91.31 96 GLU A N 1
ATOM 731 C CA . GLU A 1 96 ? -2.474 9.370 6.073 1.00 91.31 96 GLU A CA 1
ATOM 732 C C . GLU A 1 96 ? -3.132 9.753 7.406 1.00 91.31 96 GLU A C 1
ATOM 734 O O . GLU A 1 96 ? -3.210 10.938 7.730 1.00 91.31 96 GLU A O 1
ATOM 739 N N . GLU A 1 97 ? -3.534 8.768 8.218 1.00 92.12 97 GLU A N 1
ATOM 740 C CA . GLU A 1 97 ? -4.057 9.006 9.569 1.00 92.12 97 GLU A CA 1
ATOM 741 C C . GLU A 1 97 ? -3.055 9.800 10.425 1.00 92.12 97 GLU A C 1
ATOM 743 O O . GLU A 1 97 ? -3.423 10.767 11.096 1.00 92.12 97 GLU A O 1
ATOM 748 N N . GLU A 1 98 ? -1.780 9.411 10.398 1.00 90.94 98 GLU A N 1
ATOM 749 C CA . GLU A 1 98 ? -0.731 10.087 11.160 1.00 90.94 98 GLU A CA 1
ATOM 750 C C . GLU A 1 98 ? -0.447 11.494 10.615 1.00 90.94 98 GLU A C 1
ATOM 752 O O . GLU A 1 98 ? -0.340 12.453 11.380 1.00 90.94 98 GLU A O 1
ATOM 757 N N . ALA A 1 99 ? -0.397 11.659 9.291 1.00 88.06 99 ALA A N 1
ATOM 758 C CA . ALA A 1 99 ? -0.216 12.966 8.665 1.00 88.06 99 ALA A CA 1
ATOM 759 C C . ALA A 1 99 ? -1.371 13.935 8.987 1.00 88.06 99 ALA A C 1
ATOM 761 O O . ALA A 1 99 ? -1.134 15.126 9.211 1.00 88.06 99 ALA A O 1
ATOM 762 N N . SER A 1 100 ? -2.606 13.435 9.060 1.00 86.31 100 SER A N 1
ATOM 763 C CA . SER A 1 100 ? -3.791 14.203 9.462 1.00 86.31 100 SER A CA 1
ATOM 764 C C . SER A 1 100 ? -3.673 14.695 10.912 1.00 86.31 100 SER A C 1
ATOM 766 O O . SER A 1 100 ? -3.801 15.893 11.180 1.00 86.31 100 SER A O 1
ATOM 768 N N . LYS A 1 101 ? -3.278 13.810 11.841 1.00 85.94 101 LYS A N 1
ATOM 769 C CA . LYS A 1 101 ? -3.030 14.161 13.254 1.00 85.94 101 LYS A CA 1
ATOM 770 C C . LYS A 1 101 ? -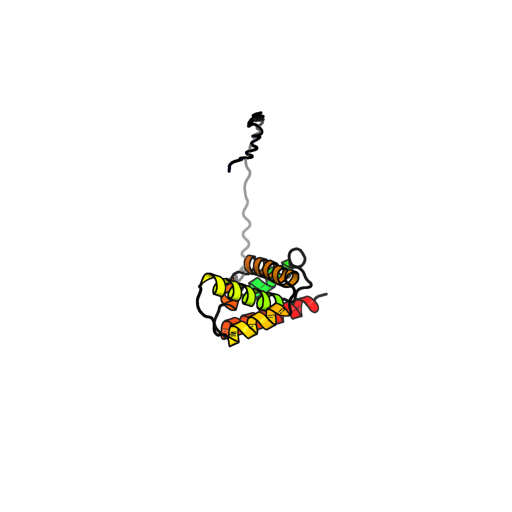1.945 15.227 13.419 1.00 85.94 101 LYS A C 1
ATOM 772 O O . LYS A 1 101 ? -2.093 16.125 14.244 1.00 85.94 101 LYS A O 1
ATOM 777 N N . VAL A 1 102 ? -0.860 15.129 12.647 1.00 86.38 102 VAL A N 1
ATOM 778 C CA . VAL A 1 102 ? 0.297 16.035 12.744 1.00 86.38 102 VAL A CA 1
ATOM 779 C C . VAL A 1 102 ? 0.030 17.388 12.085 1.00 86.38 102 VAL A C 1
ATOM 781 O O . VAL A 1 102 ? 0.442 18.420 12.612 1.00 86.38 102 VAL A O 1
ATOM 784 N N . SER A 1 103 ? -0.638 17.404 10.929 1.00 81.19 103 SER A N 1
ATOM 785 C CA . SER A 1 103 ? -0.887 18.641 10.178 1.00 81.19 103 SER A CA 1
ATOM 786 C C . SER A 1 103 ? -1.975 19.516 10.803 1.00 81.19 103 SER A C 1
ATOM 788 O O . SER A 1 103 ? -2.007 20.719 10.541 1.00 81.19 103 SER A O 1
ATOM 790 N N . GLY A 1 104 ? -2.869 18.930 11.609 1.00 71.81 104 GLY A N 1
ATOM 791 C CA . GLY A 1 104 ? -4.015 19.631 12.194 1.00 71.81 104 GLY A CA 1
ATOM 792 C C . GLY A 1 104 ? -4.981 20.192 11.145 1.00 71.81 104 GLY A C 1
ATOM 793 O O . GLY A 1 104 ? -5.816 21.036 11.470 1.00 71.81 104 GLY A O 1
ATOM 794 N N . HIS A 1 105 ? -4.845 19.772 9.883 1.00 72.44 105 HIS A N 1
ATOM 795 C CA . HIS A 1 105 ? -5.717 20.197 8.802 1.00 72.44 105 HIS A CA 1
ATOM 796 C C . HIS A 1 105 ? -7.001 19.373 8.843 1.00 72.44 105 HIS A C 1
ATOM 798 O O . HIS A 1 105 ? -6.958 18.165 9.062 1.00 72.44 105 HIS A O 1
ATOM 804 N N . SER A 1 106 ? -8.144 20.028 8.635 1.00 70.25 106 SER A N 1
ATOM 805 C CA . SER A 1 106 ? -9.417 19.322 8.522 1.00 70.25 106 SER A CA 1
ATOM 806 C C . SER A 1 106 ? -9.388 18.494 7.244 1.00 70.25 106 SER A C 1
ATOM 808 O O . SER A 1 106 ? -9.466 19.043 6.145 1.00 70.25 106 SER A O 1
ATOM 810 N N . GLU A 1 107 ? -9.235 17.183 7.395 1.00 79.25 107 GLU A N 1
ATOM 811 C CA . GLU A 1 107 ? -9.511 16.230 6.327 1.00 79.25 107 GLU A CA 1
ATOM 812 C C . GLU A 1 107 ? -11.001 16.272 5.958 1.00 79.25 107 GLU A C 1
ATOM 814 O O . GLU A 1 107 ? -11.845 16.707 6.748 1.00 79.25 107 GLU A O 1
ATOM 819 N N . ASP A 1 108 ? -11.312 15.857 4.733 1.00 86.25 108 ASP A N 1
ATOM 820 C CA . ASP A 1 108 ? -12.690 15.635 4.310 1.00 86.25 108 ASP A CA 1
ATOM 821 C C . ASP A 1 108 ? -13.293 14.505 5.164 1.00 86.25 108 ASP A C 1
ATOM 823 O O . ASP A 1 108 ? -12.699 13.430 5.292 1.00 86.25 108 ASP A O 1
ATOM 827 N N . GLU A 1 109 ? -14.452 14.759 5.777 1.00 88.38 109 GLU A N 1
ATOM 828 C CA . GLU A 1 109 ? -15.104 13.816 6.693 1.00 88.38 109 GLU A CA 1
ATOM 829 C C . GLU A 1 109 ? -15.472 12.494 6.004 1.00 88.38 109 GLU A C 1
ATOM 831 O O . GLU A 1 109 ? -15.395 11.440 6.636 1.00 88.38 109 GLU A O 1
ATOM 836 N N . ASP A 1 110 ? -15.797 12.509 4.706 1.00 89.69 110 ASP A N 1
ATOM 837 C CA . ASP A 1 110 ? -16.115 11.285 3.965 1.00 89.69 110 ASP A CA 1
ATOM 838 C C . ASP A 1 110 ? -14.852 10.438 3.744 1.00 89.69 110 ASP A C 1
ATOM 840 O O . ASP A 1 110 ? -14.868 9.214 3.917 1.00 89.69 110 ASP A O 1
ATOM 844 N N . VAL A 1 111 ? -13.727 11.087 3.421 1.00 88.06 111 VAL A N 1
ATOM 845 C CA . VAL A 1 111 ? -12.421 10.424 3.246 1.00 88.06 111 VAL A CA 1
ATOM 846 C C . VAL A 1 111 ? -11.948 9.828 4.569 1.00 88.06 111 VAL A C 1
ATOM 848 O O . VAL A 1 111 ? -11.537 8.664 4.626 1.00 88.06 111 VAL A O 1
ATOM 851 N N . LYS A 1 112 ? -12.080 10.592 5.655 1.00 90.75 112 LYS A N 1
ATOM 852 C CA . LYS A 1 112 ? -11.794 10.143 7.016 1.00 90.75 112 LYS A CA 1
ATOM 853 C C . LYS A 1 112 ? -12.632 8.939 7.410 1.00 90.75 112 LYS A C 1
ATOM 855 O O . LYS A 1 112 ? -12.083 7.933 7.856 1.00 90.75 112 LYS A O 1
ATOM 860 N N . ALA A 1 113 ? -13.949 9.020 7.227 1.00 91.50 113 ALA A N 1
ATOM 861 C CA . ALA A 1 113 ? -14.865 7.947 7.584 1.00 91.50 113 ALA A CA 1
ATOM 862 C C . ALA A 1 113 ? -14.538 6.662 6.813 1.00 91.50 113 ALA A C 1
ATOM 864 O O . ALA A 1 113 ? -14.538 5.576 7.395 1.00 91.50 113 ALA A O 1
ATOM 865 N N . GLN A 1 114 ? -14.191 6.774 5.528 1.00 91.81 114 GLN A N 1
ATOM 866 C CA . GLN A 1 114 ? -13.773 5.631 4.723 1.00 91.81 114 GLN A CA 1
ATOM 867 C C . GLN A 1 114 ? -12.447 5.027 5.218 1.00 91.81 114 GLN A C 1
ATOM 869 O O . GLN A 1 114 ? -12.335 3.801 5.332 1.00 91.81 114 GLN A O 1
ATOM 874 N N . ARG A 1 115 ? -11.451 5.865 5.534 1.00 94.25 115 ARG A N 1
ATOM 875 C CA . ARG A 1 115 ? -10.160 5.442 6.100 1.00 94.25 115 ARG A CA 1
ATOM 876 C C . ARG A 1 115 ? -10.359 4.713 7.429 1.00 94.25 115 ARG A C 1
ATOM 878 O O . ARG A 1 115 ? -9.901 3.579 7.578 1.00 94.25 115 ARG A O 1
ATOM 885 N N . ASP A 1 116 ? -11.088 5.328 8.355 1.00 93.50 116 ASP A N 1
ATOM 886 C CA . ASP A 1 116 ? -11.377 4.782 9.683 1.00 93.50 116 ASP A CA 1
ATOM 887 C C . ASP A 1 116 ? -12.168 3.475 9.589 1.00 93.50 116 ASP A C 1
ATOM 889 O O . ASP A 1 116 ? -11.857 2.511 10.290 1.00 93.50 116 ASP A O 1
ATOM 893 N N . GLN A 1 117 ? -13.136 3.389 8.672 1.00 94.00 117 GLN A N 1
ATOM 894 C CA . GLN A 1 117 ? -13.885 2.162 8.428 1.00 94.00 117 GLN A CA 1
ATOM 895 C C . GLN A 1 117 ? -12.955 1.022 7.998 1.00 94.00 117 GLN A C 1
ATOM 897 O O . GLN A 1 117 ? -13.000 -0.053 8.595 1.00 94.00 117 GLN A O 1
ATOM 902 N N . VAL A 1 118 ? -12.091 1.239 7.001 1.00 92.50 118 VAL A N 1
ATOM 903 C CA . VAL A 1 118 ? -11.159 0.201 6.530 1.00 92.50 118 VAL A CA 1
ATOM 904 C C . VAL A 1 118 ? -10.196 -0.218 7.640 1.00 92.50 118 VAL A C 1
ATOM 906 O O . VAL A 1 118 ? -10.009 -1.416 7.860 1.00 92.50 118 VAL A O 1
ATOM 909 N N . LEU A 1 119 ? -9.620 0.742 8.366 1.00 93.75 119 LEU A N 1
ATOM 910 C CA . LEU A 1 119 ? -8.693 0.451 9.458 1.00 93.75 119 LEU A CA 1
ATOM 911 C C . LEU A 1 119 ? -9.387 -0.264 10.625 1.00 93.75 119 LEU A C 1
ATOM 913 O O . LEU A 1 119 ? -8.788 -1.157 11.214 1.00 93.75 119 LEU A O 1
ATOM 917 N N . SER A 1 120 ? -10.656 0.032 10.919 1.00 94.44 120 SER A N 1
ATOM 918 C CA . SER A 1 120 ? -11.403 -0.625 12.004 1.00 94.44 120 SER A CA 1
ATOM 919 C C . SER A 1 120 ? -11.582 -2.135 11.805 1.00 94.44 120 SER A C 1
ATOM 921 O O . SER A 1 120 ? -11.636 -2.881 12.784 1.00 94.44 120 SER A O 1
ATOM 923 N N . TYR A 1 121 ? -11.620 -2.605 10.552 1.00 93.62 121 TYR A N 1
ATOM 924 C CA . TYR A 1 121 ? -11.701 -4.032 10.231 1.00 93.62 121 TYR A CA 1
ATOM 925 C C . TYR A 1 121 ? -10.361 -4.762 10.371 1.00 93.62 121 TYR A C 1
ATOM 927 O O . TYR A 1 121 ? -10.332 -5.992 10.432 1.00 93.62 121 TYR A O 1
ATOM 935 N N . VAL A 1 122 ? -9.250 -4.027 10.435 1.00 91.69 122 VAL A N 1
ATOM 936 C CA . VAL A 1 122 ? -7.910 -4.587 10.607 1.00 91.69 122 VAL A CA 1
ATOM 937 C C . VAL A 1 122 ? -7.490 -4.386 12.058 1.00 91.69 122 VAL A C 1
ATOM 939 O O . VAL A 1 122 ? -7.298 -3.263 12.509 1.00 91.69 122 VAL A O 1
ATOM 942 N N . GLY A 1 123 ? -7.330 -5.475 12.813 1.00 92.75 123 GLY A N 1
ATOM 943 C CA . GLY A 1 123 ? -6.878 -5.390 14.205 1.00 92.75 123 GLY A CA 1
ATOM 944 C C . GLY A 1 123 ? -5.532 -4.663 14.335 1.00 92.75 123 GLY A C 1
ATOM 945 O O . GLY A 1 123 ? -4.687 -4.764 13.445 1.00 92.75 123 GLY A O 1
ATOM 946 N N . LYS A 1 124 ? -5.309 -3.960 15.454 1.00 94.19 124 LYS A N 1
ATOM 947 C CA . LYS A 1 124 ? -4.097 -3.143 15.681 1.00 94.19 124 LYS A CA 1
ATOM 948 C C . LYS A 1 124 ? -2.791 -3.912 15.438 1.00 94.19 124 LYS A C 1
ATOM 950 O O . LYS A 1 124 ? -1.912 -3.418 14.743 1.00 94.19 124 LYS A O 1
ATOM 955 N N . ASP A 1 125 ? -2.701 -5.160 15.893 1.00 91.75 125 ASP A N 1
ATOM 956 C CA . ASP A 1 125 ? -1.516 -6.002 15.667 1.00 91.75 125 ASP A CA 1
ATOM 957 C C . ASP A 1 125 ? -1.248 -6.269 14.175 1.00 91.75 125 ASP A C 1
ATOM 959 O O . ASP A 1 125 ? -0.097 -6.359 13.736 1.00 91.75 125 ASP A O 1
ATOM 963 N N . ALA A 1 126 ? -2.312 -6.413 13.379 1.00 90.62 126 ALA A N 1
ATOM 964 C CA . ALA A 1 126 ? -2.216 -6.608 11.937 1.00 90.62 126 ALA A CA 1
ATOM 965 C C . ALA A 1 126 ? -1.848 -5.299 11.225 1.00 90.62 126 ALA A C 1
ATOM 967 O O . ALA A 1 126 ? -0.993 -5.315 10.341 1.00 90.62 126 ALA A O 1
ATOM 968 N N . GLN A 1 127 ? -2.413 -4.168 11.654 1.00 93.69 127 GLN A N 1
ATOM 969 C CA . GLN A 1 127 ? -2.023 -2.835 11.185 1.00 93.69 127 GLN A CA 1
ATOM 970 C C . GLN A 1 127 ? -0.517 -2.591 11.387 1.00 93.69 127 GLN A C 1
ATOM 972 O O . GLN A 1 127 ? 0.208 -2.298 10.434 1.00 93.69 127 GLN A O 1
ATOM 977 N N . GLU A 1 128 ? -0.003 -2.828 12.599 1.00 92.94 128 GLU A N 1
ATOM 978 C CA . GLU A 1 128 ? 1.430 -2.720 12.895 1.00 92.94 128 GLU A CA 1
ATOM 979 C C . GLU A 1 128 ? 2.279 -3.667 12.042 1.00 92.94 128 GLU A C 1
ATOM 981 O O . GLU A 1 128 ? 3.368 -3.308 11.585 1.00 92.94 128 GLU A O 1
ATOM 986 N N . ARG A 1 129 ? 1.800 -4.895 11.813 1.00 90.81 129 ARG A N 1
ATOM 987 C CA . ARG A 1 129 ? 2.482 -5.859 10.945 1.00 90.81 129 ARG 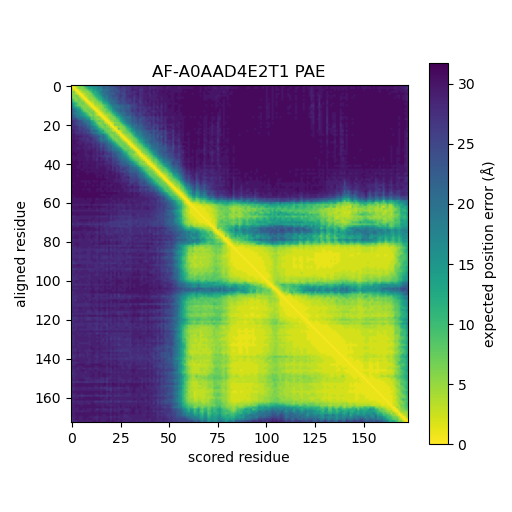A CA 1
ATOM 988 C C . ARG A 1 129 ? 2.573 -5.344 9.509 1.00 90.81 129 ARG A C 1
ATOM 990 O O . ARG A 1 129 ? 3.661 -5.412 8.933 1.00 90.81 129 ARG A O 1
ATOM 997 N N . HIS A 1 130 ? 1.489 -4.799 8.956 1.00 91.31 130 HIS A N 1
ATOM 998 C CA . HIS A 1 130 ? 1.497 -4.185 7.628 1.00 91.31 130 HIS A CA 1
ATOM 999 C C . HIS A 1 130 ? 2.464 -2.999 7.570 1.00 91.31 130 HIS A C 1
ATOM 1001 O O . HIS A 1 130 ? 3.289 -2.958 6.661 1.00 91.31 130 HIS A O 1
ATOM 1007 N N . MET A 1 131 ? 2.485 -2.117 8.574 1.00 93.25 131 MET A N 1
ATOM 1008 C CA . MET A 1 131 ? 3.452 -1.010 8.631 1.00 93.25 131 MET A CA 1
ATOM 1009 C C . MET A 1 131 ? 4.908 -1.474 8.697 1.00 93.25 131 MET A C 1
ATOM 1011 O O . MET A 1 131 ? 5.767 -0.941 7.985 1.00 93.25 131 MET A O 1
ATOM 1015 N N . ARG A 1 132 ? 5.215 -2.494 9.509 1.00 91.25 132 ARG A N 1
ATOM 1016 C CA . ARG A 1 132 ? 6.566 -3.077 9.577 1.00 91.25 132 ARG A CA 1
ATOM 1017 C C . ARG A 1 132 ? 6.980 -3.687 8.239 1.00 91.25 132 ARG A C 1
ATOM 1019 O O . ARG A 1 132 ? 8.110 -3.478 7.797 1.00 91.25 132 ARG A O 1
ATOM 1026 N N . ASN A 1 133 ? 6.085 -4.426 7.587 1.00 88.31 133 ASN A N 1
ATOM 1027 C CA . ASN A 1 133 ? 6.356 -5.040 6.287 1.00 88.31 133 ASN A CA 1
ATOM 1028 C C . ASN A 1 133 ? 6.526 -3.985 5.191 1.00 88.31 133 ASN A C 1
ATOM 1030 O O . ASN A 1 133 ? 7.505 -4.040 4.452 1.00 88.31 133 ASN A O 1
ATOM 1034 N N . TYR A 1 134 ? 5.640 -2.992 5.134 1.00 91.06 134 TYR A N 1
ATOM 1035 C CA . TYR A 1 134 ? 5.739 -1.852 4.227 1.00 91.06 134 TYR A CA 1
ATOM 1036 C C . TYR A 1 134 ? 7.079 -1.126 4.385 1.00 91.06 134 TYR A C 1
ATOM 1038 O O . TYR A 1 134 ? 7.798 -0.945 3.406 1.00 91.06 134 TYR A O 1
ATOM 1046 N N . SER A 1 135 ? 7.491 -0.830 5.621 1.00 90.75 135 SER A N 1
ATOM 1047 C CA . SER A 1 135 ? 8.787 -0.195 5.905 1.00 90.75 135 SER A CA 1
ATOM 1048 C C . SER A 1 135 ? 9.971 -1.017 5.382 1.00 90.75 135 SER A C 1
ATOM 1050 O O . SER A 1 135 ? 10.886 -0.471 4.765 1.00 90.75 135 SER A O 1
ATOM 1052 N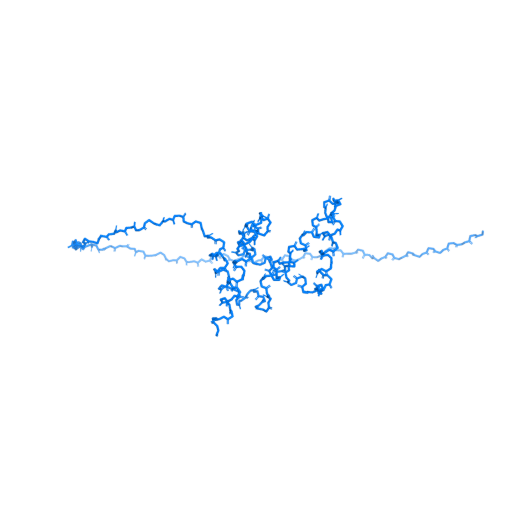 N . LYS A 1 136 ? 9.950 -2.344 5.573 1.00 87.06 136 LYS A N 1
ATOM 1053 C CA . LYS A 1 136 ? 10.984 -3.250 5.044 1.00 87.06 136 LYS A CA 1
ATOM 1054 C C . LYS A 1 136 ? 10.991 -3.298 3.517 1.00 87.06 136 LYS A C 1
ATOM 1056 O O . LYS A 1 136 ? 12.067 -3.297 2.922 1.00 87.06 136 LYS A O 1
ATOM 1061 N N . ILE A 1 137 ? 9.815 -3.327 2.888 1.00 86.88 137 ILE A N 1
ATOM 1062 C CA . ILE A 1 137 ? 9.679 -3.286 1.427 1.00 86.88 137 ILE A CA 1
ATOM 1063 C C . ILE A 1 137 ? 10.283 -1.992 0.886 1.00 86.88 137 ILE A C 1
ATOM 1065 O O . ILE A 1 137 ? 11.100 -2.035 -0.030 1.00 86.88 137 ILE A O 1
ATOM 1069 N N . LEU A 1 138 ? 9.944 -0.849 1.480 1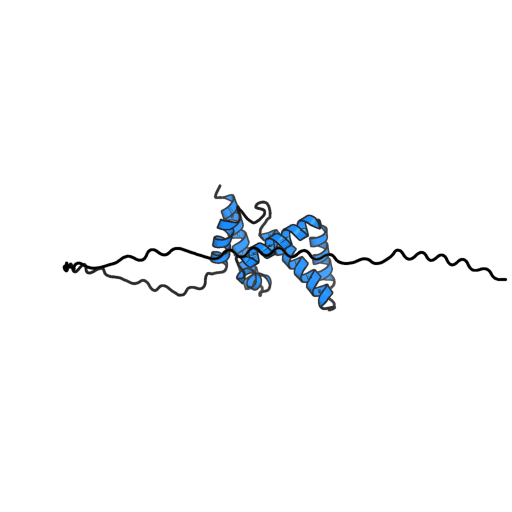.00 89.69 138 LEU A N 1
ATOM 1070 C CA . LEU A 1 138 ? 10.462 0.445 1.049 1.00 89.69 138 LEU A CA 1
ATOM 1071 C C . LEU A 1 138 ? 11.964 0.609 1.288 1.00 89.69 138 LEU A C 1
ATOM 1073 O O . LEU A 1 138 ? 12.618 1.306 0.516 1.00 89.69 138 LEU A O 1
ATOM 1077 N N . LEU A 1 139 ? 12.532 -0.050 2.300 1.00 87.44 139 LEU A N 1
ATOM 1078 C CA . LEU A 1 139 ? 13.982 -0.085 2.491 1.00 87.44 139 LEU A CA 1
ATOM 1079 C C . LEU A 1 139 ? 14.689 -0.771 1.309 1.00 87.44 139 LEU A C 1
ATOM 1081 O O . LEU A 1 139 ? 15.739 -0.311 0.868 1.00 87.44 139 LEU A O 1
ATOM 1085 N N . GLY A 1 140 ? 14.113 -1.857 0.786 1.00 81.56 140 GLY A N 1
ATOM 1086 C CA . GLY A 1 140 ? 14.675 -2.596 -0.349 1.00 81.56 140 GLY A CA 1
ATOM 1087 C C . GLY A 1 140 ? 14.283 -2.058 -1.729 1.00 81.56 140 GLY A C 1
ATOM 1088 O O . GLY A 1 140 ? 15.015 -2.260 -2.696 1.00 81.56 140 GLY A O 1
ATOM 1089 N N . ALA A 1 141 ? 13.144 -1.375 -1.829 1.00 87.31 141 ALA A N 1
ATOM 1090 C CA . ALA A 1 141 ? 12.581 -0.842 -3.066 1.00 87.31 141 ALA A CA 1
ATOM 1091 C C . ALA A 1 141 ? 12.023 0.581 -2.843 1.00 87.31 141 ALA A C 1
ATOM 1093 O O . ALA A 1 141 ? 10.809 0.806 -2.907 1.00 87.31 141 ALA A O 1
ATOM 1094 N N . PRO A 1 142 ? 12.892 1.577 -2.586 1.00 88.62 142 PRO A N 1
ATOM 1095 C CA . PRO A 1 142 ? 12.474 2.921 -2.180 1.00 88.62 142 PRO A CA 1
ATOM 1096 C C . PRO A 1 142 ? 11.656 3.655 -3.245 1.00 88.62 142 PRO A C 1
ATOM 1098 O O . PRO A 1 142 ? 10.849 4.525 -2.918 1.00 88.62 142 PRO A O 1
ATOM 1101 N N . TYR A 1 143 ? 11.806 3.293 -4.524 1.00 89.62 143 TYR A N 1
ATOM 1102 C CA . TYR A 1 143 ? 11.020 3.896 -5.600 1.00 89.62 143 TYR A CA 1
ATOM 1103 C C . TYR A 1 143 ? 9.513 3.619 -5.463 1.00 89.62 143 TYR A C 1
ATOM 1105 O O . TYR A 1 143 ? 8.700 4.413 -5.933 1.00 89.62 143 TYR A O 1
ATOM 1113 N N . LEU A 1 144 ? 9.116 2.549 -4.768 1.00 89.94 144 LEU A N 1
ATOM 1114 C CA . LEU A 1 144 ? 7.702 2.235 -4.553 1.00 89.94 144 LEU A CA 1
ATOM 1115 C C . LEU A 1 144 ? 6.985 3.281 -3.708 1.00 89.94 144 LEU A C 1
ATOM 1117 O O . LEU A 1 144 ? 5.810 3.532 -3.953 1.00 89.94 144 LEU A O 1
ATOM 1121 N N . ARG A 1 145 ? 7.695 3.969 -2.805 1.00 92.38 145 ARG A N 1
ATOM 1122 C CA . ARG A 1 145 ? 7.134 5.108 -2.069 1.00 92.38 145 ARG A CA 1
ATOM 1123 C C . ARG A 1 145 ? 6.702 6.215 -3.029 1.00 92.38 145 ARG A C 1
ATOM 1125 O O . ARG A 1 145 ? 5.617 6.769 -2.898 1.00 92.38 145 ARG A O 1
ATOM 1132 N N . LYS A 1 146 ? 7.525 6.506 -4.043 1.00 92.31 146 LYS A N 1
ATOM 1133 C CA . LYS A 1 146 ? 7.187 7.505 -5.067 1.00 92.31 146 LYS A CA 1
ATOM 1134 C C . LYS A 1 146 ? 5.950 7.096 -5.867 1.00 92.31 146 LYS A C 1
ATOM 1136 O O . LYS A 1 146 ? 5.189 7.967 -6.275 1.00 92.31 146 LYS A O 1
ATOM 1141 N N . LEU A 1 147 ? 5.769 5.801 -6.123 1.00 93.38 147 LEU A N 1
ATOM 1142 C CA . LEU A 1 147 ? 4.583 5.320 -6.827 1.00 93.38 147 LEU A CA 1
ATOM 1143 C C . LEU A 1 147 ? 3.325 5.366 -5.948 1.00 93.38 147 LEU A C 1
ATOM 1145 O O . LEU A 1 147 ? 2.276 5.779 -6.432 1.00 93.38 147 LEU A O 1
ATOM 1149 N N . ALA A 1 148 ? 3.447 5.014 -4.665 1.00 92.06 148 ALA A N 1
ATOM 1150 C CA . ALA A 1 148 ? 2.358 5.016 -3.687 1.00 92.06 148 ALA A CA 1
ATOM 1151 C C . ALA A 1 148 ? 1.748 6.413 -3.486 1.00 92.06 148 ALA A C 1
ATOM 1153 O O . ALA A 1 148 ? 0.534 6.585 -3.583 1.00 92.06 148 ALA A O 1
ATOM 1154 N N . HIS A 1 149 ? 2.595 7.429 -3.304 1.00 92.25 149 HIS A N 1
ATOM 1155 C CA . HIS A 1 149 ? 2.167 8.827 -3.138 1.00 92.25 149 HIS A CA 1
ATOM 1156 C C . HIS A 1 149 ? 2.194 9.624 -4.453 1.00 92.25 149 HIS A C 1
ATOM 1158 O O . HIS A 1 149 ? 2.246 10.853 -4.450 1.00 92.25 149 HIS A O 1
ATOM 1164 N N . GLY A 1 150 ? 2.242 8.923 -5.586 1.00 91.19 150 GLY A N 1
ATOM 1165 C CA . GLY A 1 150 ? 2.252 9.525 -6.909 1.00 91.19 150 GLY A CA 1
ATOM 1166 C C . GLY A 1 150 ? 0.853 9.875 -7.415 1.00 91.19 150 GLY A C 1
ATOM 1167 O O . GLY A 1 150 ? -0.151 9.748 -6.722 1.00 91.19 150 GLY A O 1
ATOM 1168 N N . ASN A 1 151 ? 0.779 10.285 -8.679 1.00 94.56 151 ASN A N 1
ATOM 1169 C CA . ASN A 1 151 ? -0.501 10.470 -9.363 1.00 94.56 151 ASN A CA 1
ATOM 1170 C C . ASN A 1 151 ? -1.189 9.124 -9.678 1.00 94.56 151 ASN A C 1
ATOM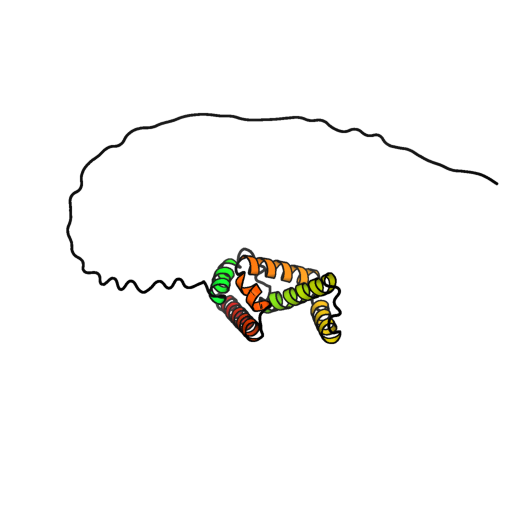 1172 O O . ASN A 1 151 ? -0.593 8.054 -9.567 1.00 94.56 151 ASN A O 1
ATOM 1176 N N . VAL A 1 152 ? -2.425 9.185 -10.181 1.00 93.50 152 VAL A N 1
ATOM 1177 C CA . VAL A 1 152 ? -3.238 8.002 -10.529 1.00 93.50 152 VAL A CA 1
ATOM 1178 C C . VAL A 1 152 ? -2.509 7.017 -11.453 1.00 93.50 152 VAL A C 1
ATOM 1180 O O . VAL A 1 152 ? -2.629 5.806 -11.275 1.00 93.50 152 VAL A O 1
ATOM 1183 N N . LYS A 1 153 ? -1.710 7.496 -12.421 1.00 94.00 153 LYS A N 1
ATOM 1184 C CA . LYS A 1 153 ? -0.942 6.606 -13.312 1.00 94.00 153 LYS A CA 1
ATOM 1185 C C . LYS A 1 153 ? 0.132 5.841 -12.541 1.00 94.00 153 LYS A C 1
ATOM 1187 O O . LYS A 1 153 ? 0.312 4.653 -12.775 1.00 94.00 153 LYS A O 1
ATOM 1192 N N . GLN A 1 154 ? 0.811 6.509 -11.613 1.00 92.81 154 GLN A N 1
ATOM 1193 C CA . GLN A 1 154 ? 1.840 5.901 -10.769 1.00 92.81 154 GLN A CA 1
ATOM 1194 C C . GLN A 1 154 ? 1.240 4.915 -9.759 1.00 92.81 154 GLN A C 1
ATOM 1196 O O . GLN A 1 154 ? 1.805 3.847 -9.546 1.00 92.81 154 GLN A O 1
ATOM 1201 N N . GLN A 1 155 ? 0.067 5.218 -9.201 1.00 91.94 155 GLN A N 1
ATOM 1202 C CA . GLN A 1 155 ? -0.665 4.284 -8.341 1.00 91.94 155 GLN A CA 1
ATOM 1203 C C . GLN A 1 155 ? -1.180 3.067 -9.123 1.00 91.94 155 GLN A C 1
ATOM 1205 O O . GLN A 1 155 ? -1.121 1.941 -8.633 1.00 91.94 155 GLN A O 1
ATOM 1210 N N . THR A 1 156 ? -1.614 3.266 -10.371 1.00 93.38 156 THR A N 1
ATOM 1211 C CA . THR A 1 156 ? -1.986 2.166 -11.277 1.00 93.38 156 THR A CA 1
ATOM 1212 C C . THR A 1 156 ? -0.777 1.283 -11.595 1.00 93.38 156 THR A C 1
ATOM 1214 O O . THR A 1 156 ? -0.879 0.058 -11.561 1.00 93.38 156 THR A O 1
ATOM 1217 N N . GLU A 1 157 ? 0.383 1.893 -11.861 1.00 92.25 157 GLU A N 1
ATOM 1218 C CA . GLU A 1 157 ? 1.648 1.179 -12.065 1.00 92.25 157 GLU A CA 1
ATOM 1219 C C . GLU A 1 157 ? 2.038 0.372 -10.819 1.00 92.25 157 GLU A C 1
ATOM 1221 O O . GLU A 1 157 ? 2.366 -0.808 -10.937 1.00 92.25 157 GLU A O 1
ATOM 1226 N N . LEU A 1 158 ? 1.940 0.966 -9.625 1.00 91.44 158 LEU A N 1
ATOM 1227 C CA . LEU A 1 158 ? 2.172 0.261 -8.366 1.00 91.44 158 LEU A CA 1
ATOM 1228 C C . LEU A 1 158 ? 1.257 -0.958 -8.242 1.00 91.44 158 LEU A C 1
ATOM 1230 O O . LEU A 1 158 ? 1.748 -2.060 -8.019 1.00 91.44 158 LEU A O 1
ATOM 1234 N N . HIS A 1 159 ? -0.053 -0.786 -8.430 1.00 90.69 159 HIS A N 1
ATOM 1235 C CA . HIS A 1 159 ? -1.015 -1.884 -8.330 1.00 90.69 159 HIS A CA 1
ATOM 1236 C C . HIS A 1 159 ? -0.696 -3.022 -9.312 1.00 90.69 159 HIS A C 1
ATOM 1238 O O . HIS A 1 159 ? -0.741 -4.198 -8.940 1.00 90.69 159 HIS A O 1
ATOM 1244 N N . ALA A 1 160 ? -0.330 -2.689 -10.554 1.00 90.50 160 ALA A N 1
ATOM 1245 C CA . ALA A 1 160 ? 0.085 -3.674 -11.548 1.00 90.50 160 ALA A CA 1
ATOM 1246 C C . ALA A 1 160 ? 1.325 -4.459 -11.089 1.00 90.50 160 ALA A C 1
ATOM 1248 O O . ALA A 1 160 ? 1.336 -5.685 -11.175 1.00 90.50 160 ALA A O 1
ATOM 1249 N N . ILE A 1 161 ? 2.336 -3.774 -10.543 1.00 88.56 161 ILE A N 1
ATOM 1250 C CA . ILE A 1 161 ? 3.551 -4.410 -10.017 1.00 88.56 161 ILE A CA 1
ATOM 1251 C C . ILE A 1 161 ? 3.230 -5.323 -8.827 1.00 88.56 161 ILE A C 1
ATOM 1253 O O . ILE A 1 161 ? 3.698 -6.459 -8.796 1.00 88.56 161 ILE A O 1
ATOM 1257 N N . LEU A 1 162 ? 2.434 -4.859 -7.858 1.00 86.44 162 LEU A N 1
ATOM 1258 C CA . LEU A 1 162 ? 2.079 -5.651 -6.673 1.00 86.44 162 LEU A CA 1
ATOM 1259 C C . LEU A 1 162 ? 1.286 -6.910 -7.048 1.00 86.44 162 LEU A C 1
ATOM 1261 O O . LEU A 1 162 ? 1.542 -7.979 -6.496 1.00 86.44 162 LEU A O 1
ATOM 1265 N N . THR A 1 163 ? 0.377 -6.796 -8.020 1.00 84.44 163 THR A N 1
ATOM 1266 C CA . THR A 1 163 ? -0.416 -7.925 -8.532 1.00 84.44 163 THR A CA 1
ATOM 1267 C C . THR A 1 163 ? 0.470 -8.952 -9.235 1.00 84.44 163 THR A C 1
ATOM 1269 O O . THR A 1 163 ? 0.393 -10.141 -8.941 1.00 84.44 163 THR A O 1
ATOM 1272 N N . ASP A 1 164 ? 1.345 -8.494 -10.131 1.00 81.19 164 ASP A N 1
ATOM 1273 C CA . ASP A 1 164 ? 2.271 -9.336 -10.896 1.00 81.19 164 ASP A CA 1
ATOM 1274 C C . ASP A 1 164 ? 3.237 -10.101 -9.974 1.00 81.19 164 ASP A C 1
ATOM 1276 O O . ASP A 1 164 ? 3.375 -11.322 -10.061 1.00 81.19 164 ASP A O 1
ATOM 1280 N N . VAL A 1 165 ? 3.847 -9.402 -9.012 1.00 77.75 165 VAL A N 1
ATOM 1281 C CA . VAL A 1 165 ? 4.749 -10.008 -8.018 1.00 77.75 165 VAL A CA 1
ATOM 1282 C C . VAL A 1 165 ? 3.999 -10.977 -7.105 1.00 77.75 165 VAL A C 1
ATOM 1284 O O . VAL A 1 165 ? 4.526 -12.045 -6.795 1.00 77.75 165 VAL A O 1
ATOM 1287 N N . GLY A 1 166 ? 2.769 -10.631 -6.712 1.00 70.38 166 GLY A N 1
ATOM 1288 C CA . GLY A 1 166 ? 1.891 -11.511 -5.948 1.00 70.38 166 GLY A CA 1
ATOM 1289 C C . GLY A 1 166 ? 1.649 -12.829 -6.678 1.00 70.38 166 GLY A C 1
ATOM 1290 O O . GLY A 1 166 ? 1.929 -13.884 -6.124 1.00 70.38 166 GLY A O 1
ATOM 1291 N N . ILE A 1 167 ? 1.222 -12.789 -7.943 1.00 61.38 167 ILE A N 1
ATOM 1292 C CA . ILE A 1 167 ? 0.947 -13.986 -8.758 1.00 61.38 167 ILE A CA 1
ATOM 1293 C C . ILE A 1 167 ? 2.193 -14.872 -8.905 1.00 61.38 167 ILE A C 1
ATOM 1295 O O . ILE A 1 167 ? 2.119 -16.090 -8.738 1.00 61.38 167 ILE A O 1
ATOM 1299 N N . HIS A 1 168 ? 3.353 -14.271 -9.174 1.00 58.62 168 HIS A N 1
ATOM 1300 C CA . HIS A 1 168 ? 4.600 -15.017 -9.342 1.00 58.62 168 HIS A CA 1
ATOM 1301 C C . HIS A 1 168 ? 5.096 -15.695 -8.056 1.00 58.62 168 HIS A C 1
ATOM 1303 O O . HIS A 1 168 ? 5.785 -16.710 -8.147 1.00 58.62 168 HIS A O 1
ATOM 1309 N N . PHE A 1 169 ? 4.736 -15.183 -6.876 1.00 56.44 169 PHE A N 1
ATOM 1310 C CA . PHE A 1 169 ? 5.075 -15.816 -5.599 1.00 56.44 169 PHE A CA 1
ATOM 1311 C C . PHE A 1 169 ? 4.282 -17.113 -5.356 1.00 56.44 169 PHE A C 1
ATOM 1313 O O . PHE A 1 169 ? 4.815 -18.050 -4.771 1.00 56.44 169 PHE A O 1
ATOM 1320 N N . TRP A 1 170 ? 3.042 -17.199 -5.852 1.00 48.56 170 TRP A N 1
ATOM 1321 C CA . TRP A 1 170 ? 2.173 -18.373 -5.672 1.00 48.56 170 TRP A CA 1
ATOM 1322 C C . TRP A 1 170 ? 2.357 -19.463 -6.736 1.00 48.56 170 TRP A C 1
ATOM 1324 O O . TRP A 1 170 ? 2.078 -20.623 -6.460 1.00 48.56 170 TRP A O 1
ATOM 1334 N N . LEU A 1 171 ? 2.823 -19.115 -7.941 1.00 47.16 171 LEU A N 1
ATOM 1335 C CA . LEU A 1 171 ? 2.996 -20.066 -9.054 1.00 47.16 171 LEU A CA 1
ATOM 1336 C C . LEU A 1 171 ? 4.406 -20.681 -9.152 1.00 47.16 171 LEU A C 1
ATOM 1338 O O . LEU A 1 171 ? 4.665 -21.468 -10.059 1.00 47.16 171 LEU A O 1
ATOM 1342 N N . GLY A 1 172 ? 5.330 -20.282 -8.274 1.00 46.94 172 GLY A N 1
ATOM 1343 C CA . GLY A 1 172 ? 6.732 -20.716 -8.285 1.00 46.94 172 GLY A CA 1
ATOM 1344 C C . GLY A 1 172 ? 7.107 -21.778 -7.245 1.00 46.94 172 GLY A C 1
ATOM 1345 O O . GLY A 1 172 ? 8.301 -22.032 -7.084 1.00 46.94 172 GLY A O 1
ATOM 1346 N N . LEU A 1 173 ? 6.126 -22.350 -6.536 1.00 43.88 173 LEU A N 1
ATOM 1347 C CA . LEU A 1 173 ? 6.285 -23.455 -5.580 1.00 43.88 173 LEU A CA 1
ATOM 1348 C C . LEU A 1 173 ? 5.686 -24.746 -6.140 1.00 43.88 173 LEU A C 1
ATOM 1350 O O . LEU A 1 173 ? 4.545 -24.686 -6.648 1.00 43.88 173 LEU A O 1
#

Mean predicted aligned error: 18.05 Å

Sequence (173 aa):
MSAHRSSSVATRLLTPSELDSGSESELASSLDASSPPTQDPKAKSKAKHNNTVNNQRKGSITAREQCLHFARWIPRAIDMFCSLTDTFRIAMLMEEEEASKVSGHSEDEDVKAQRDQVLSYVGKDAQERHMRNYSKILLGAPYLRKLAHGNVKQQTELHAILTDVGIHFWLGL

Foldseek 3Di:
DDDDDDDDDDDDDDDDDDDDDDDDDDDDDDDDDDDDDDDDDDDDDDDPPPPPVPDPPPDDQDLLNLLVVVLVVCVPQADPPDQPVVLLVLLVLVVVVVCCVVVVDDDDVVSVVVSCVVVVVQDPVRSVSSNVRVVVSCVSRVVLVCLSPDDPVSVVVSVVSSVVSNVCSVVVD

Organism: NCBI:txid1912939

Solvent-accessible surface area (backbone atoms only — not comparable to full-atom values): 11369 Å² total; per-residue (Å²): 136,89,82,86,83,87,86,86,82,88,80,81,89,84,86,84,82,88,80,88,80,88,80,86,83,80,88,89,81,90,85,88,82,85,86,90,89,84,82,86,81,91,78,94,73,91,74,88,72,84,72,77,74,69,78,78,69,89,65,77,81,44,64,60,54,31,48,54,56,44,58,73,52,32,92,78,79,45,72,86,85,58,56,61,60,56,22,52,53,53,30,51,51,50,53,50,54,51,49,41,69,72,66,71,54,87,70,59,66,69,62,49,50,52,48,50,54,60,50,69,77,44,53,69,73,55,49,53,48,23,39,54,47,41,53,54,49,36,72,63,24,54,61,50,55,58,22,69,77,40,56,72,69,36,37,50,50,44,53,52,44,40,52,54,56,50,54,55,64,69,73,74,113